Protein AF-G7IA72-F1 (afdb_monomer_lite)

Secondary structure (DSSP, 8-state):
-------------PPPPPPEEE---SSSBTTTS--STTS-HHHHTHHHHHHBS-SS-BHHHHHHH--STT-SS--BSSPPPHHHHHHHHHHHHHHHTEEE-TTS---------S-----THHHHHHH--

Foldseek 3Di:
DDDDDDDPDDDCDDPDPQQQEDEQQQVPFQAQDLRFPRDGVCVVLVVQCVQFPCNGGTPNRLVVQPLDPPGPNRDGPDDDDPVSVVVSVVVNVSVVSHDYNNVGDPDPPPVPDPDDDDDPVVVVVVVPD

Structure (mmCIF, N/CA/C/O backbone):
data_AF-G7IA72-F1
#
_entry.id   AF-G7IA72-F1
#
loop_
_atom_site.group_PDB
_atom_site.id
_atom_site.type_symbol
_atom_site.label_atom_id
_atom_site.label_alt_id
_atom_site.label_comp_id
_atom_site.label_asym_id
_atom_site.label_entity_id
_atom_site.label_seq_id
_atom_site.pdbx_PDB_ins_code
_atom_site.Cartn_x
_atom_site.Cartn_y
_atom_site.Cartn_z
_atom_site.occupancy
_atom_site.B_iso_or_equiv
_atom_site.auth_seq_id
_atom_site.auth_comp_id
_atom_site.auth_asym_id
_atom_site.auth_atom_id
_atom_site.pdbx_PDB_model_num
ATOM 1 N N . MET A 1 1 ? 38.332 -36.085 31.943 1.00 37.88 1 MET A N 1
ATOM 2 C CA . MET A 1 1 ? 38.637 -35.131 30.856 1.00 37.88 1 MET A CA 1
ATOM 3 C C . MET A 1 1 ? 38.051 -35.725 29.579 1.00 37.88 1 MET A C 1
ATOM 5 O O . MET A 1 1 ? 38.578 -36.709 29.092 1.00 37.88 1 MET A O 1
ATOM 9 N N . THR A 1 2 ? 36.757 -35.509 29.332 1.00 42.84 2 THR A N 1
ATOM 10 C CA . THR A 1 2 ? 36.171 -34.421 28.513 1.00 42.84 2 THR A CA 1
ATOM 11 C C . THR A 1 2 ? 36.510 -34.541 27.034 1.00 42.84 2 THR A C 1
ATOM 13 O O . THR A 1 2 ? 37.626 -34.255 26.622 1.00 42.84 2 THR A O 1
ATOM 16 N N . GLY A 1 3 ? 35.495 -34.907 26.254 1.00 39.06 3 GLY A N 1
ATOM 17 C CA . GLY A 1 3 ? 35.533 -34.881 24.798 1.00 39.06 3 GLY A CA 1
ATOM 18 C C . GLY A 1 3 ? 34.176 -35.188 24.167 1.00 39.06 3 GLY A C 1
ATOM 19 O O . GLY A 1 3 ? 34.122 -35.909 23.183 1.00 39.06 3 GLY A O 1
ATOM 20 N N . GLY A 1 4 ? 33.074 -34.700 24.748 1.00 41.69 4 GLY A N 1
ATOM 21 C CA . GLY A 1 4 ? 31.790 -34.660 24.047 1.00 41.69 4 GLY A CA 1
ATOM 22 C C . GLY A 1 4 ? 31.784 -33.435 23.141 1.00 41.69 4 GLY A C 1
ATOM 23 O O . GLY A 1 4 ? 31.803 -32.320 23.658 1.00 41.69 4 GLY A O 1
ATOM 24 N N . SER A 1 5 ? 31.800 -33.622 21.820 1.00 44.66 5 SER A N 1
ATOM 25 C CA . SER A 1 5 ? 31.636 -32.511 20.880 1.00 44.66 5 SER A CA 1
ATOM 26 C C . SER A 1 5 ? 30.311 -32.641 20.147 1.00 44.66 5 SER A C 1
ATOM 28 O O . SER A 1 5 ? 30.012 -33.644 19.501 1.00 44.66 5 SER A O 1
ATOM 30 N N . ALA A 1 6 ? 29.503 -31.613 20.370 1.00 45.75 6 ALA A N 1
ATOM 31 C CA . ALA A 1 6 ? 28.105 -31.491 20.034 1.00 45.75 6 ALA A CA 1
ATOM 32 C C . ALA A 1 6 ? 27.882 -31.342 18.526 1.00 45.75 6 ALA A C 1
ATOM 34 O O . ALA A 1 6 ? 28.526 -30.540 17.848 1.00 45.75 6 ALA A O 1
ATOM 35 N N . THR A 1 7 ? 26.893 -32.067 18.018 1.00 44.53 7 THR A N 1
ATOM 36 C CA . THR A 1 7 ? 26.326 -31.867 16.688 1.00 44.53 7 THR A CA 1
ATOM 37 C C . THR A 1 7 ? 25.575 -30.532 16.687 1.00 44.53 7 THR A C 1
ATOM 39 O O . THR A 1 7 ? 24.508 -30.410 17.287 1.00 44.53 7 THR A O 1
ATOM 42 N N . LYS A 1 8 ? 26.134 -29.496 16.048 1.00 49.03 8 LYS A N 1
ATOM 43 C CA . LYS A 1 8 ? 25.400 -28.252 15.777 1.00 49.03 8 LYS A CA 1
ATOM 44 C C . LYS A 1 8 ? 24.276 -28.562 14.794 1.00 49.03 8 LYS A C 1
ATOM 46 O O . LYS A 1 8 ? 24.524 -28.833 13.622 1.00 49.03 8 LYS A O 1
ATOM 51 N N . GLN A 1 9 ? 23.044 -28.505 15.276 1.00 38.62 9 GLN A N 1
ATOM 52 C CA . GLN A 1 9 ? 21.860 -28.569 14.437 1.00 38.62 9 GLN A CA 1
ATOM 53 C C . GLN A 1 9 ? 21.761 -27.251 13.659 1.00 38.62 9 GLN A C 1
ATOM 55 O O . GLN A 1 9 ? 21.515 -26.191 14.235 1.00 38.62 9 GLN A O 1
ATOM 60 N N . ALA A 1 10 ? 22.032 -27.301 12.355 1.00 45.78 10 ALA A N 1
ATOM 61 C CA . ALA A 1 10 ? 21.772 -26.187 11.458 1.00 45.78 10 ALA A CA 1
ATOM 62 C C . ALA A 1 10 ? 20.257 -25.955 11.420 1.00 45.78 10 ALA A C 1
ATOM 64 O O . ALA A 1 10 ? 19.488 -26.828 11.018 1.00 45.78 10 ALA A O 1
ATOM 65 N N . LYS A 1 11 ? 19.828 -24.788 11.899 1.00 45.72 11 LYS A N 1
ATOM 66 C CA . LYS A 1 11 ? 18.446 -24.329 11.805 1.00 45.72 11 LYS A CA 1
ATOM 67 C C . LYS A 1 11 ? 18.119 -24.196 10.316 1.00 45.72 11 LYS A C 1
ATOM 69 O O . LYS A 1 11 ? 18.721 -23.374 9.634 1.00 45.72 11 LYS A O 1
ATOM 74 N N . PHE A 1 12 ? 17.226 -25.046 9.812 1.00 43.81 12 PHE A N 1
ATOM 75 C CA . PHE A 1 12 ? 16.714 -24.965 8.447 1.00 43.81 12 PHE A CA 1
ATOM 76 C C . PHE A 1 12 ? 15.840 -23.710 8.370 1.00 43.81 12 PHE A C 1
ATOM 78 O O . PHE A 1 12 ? 14.663 -23.721 8.727 1.00 43.81 12 PHE A O 1
ATOM 85 N N . GLU A 1 13 ? 16.459 -22.584 8.039 1.00 39.03 13 GLU A N 1
ATOM 86 C CA . GLU A 1 13 ? 15.753 -21.341 7.778 1.00 39.03 13 GLU A CA 1
ATOM 87 C C . GLU A 1 13 ? 15.012 -21.537 6.455 1.00 39.03 13 GLU A C 1
ATOM 89 O O . GLU A 1 13 ? 15.629 -21.782 5.417 1.00 39.03 13 GLU A O 1
ATOM 94 N N . ALA A 1 14 ? 13.677 -21.556 6.512 1.00 43.72 14 ALA A N 1
ATOM 95 C CA . ALA A 1 14 ? 12.855 -21.697 5.319 1.00 43.72 14 ALA A CA 1
ATOM 96 C C . ALA A 1 14 ? 13.267 -20.619 4.299 1.00 43.72 14 ALA A C 1
ATOM 98 O O . ALA A 1 14 ? 13.526 -19.480 4.708 1.00 43.72 14 ALA A O 1
ATOM 99 N N . PRO A 1 15 ? 13.346 -20.943 2.994 1.00 47.41 15 PRO A N 1
ATOM 100 C CA . PRO A 1 15 ? 13.650 -19.941 1.986 1.00 47.41 15 PRO A CA 1
ATOM 101 C C . PRO A 1 15 ? 12.649 -18.800 2.140 1.00 47.41 15 PRO A C 1
ATOM 103 O O . PRO A 1 15 ? 11.438 -19.034 2.188 1.00 47.41 15 PRO A O 1
ATOM 106 N N . ARG A 1 16 ? 13.165 -17.571 2.274 1.00 45.59 16 ARG A N 1
ATOM 107 C CA . ARG A 1 16 ? 12.324 -16.371 2.299 1.00 45.59 16 ARG A CA 1
ATOM 108 C C . ARG A 1 16 ? 11.379 -16.455 1.095 1.00 45.59 16 ARG A C 1
ATOM 110 O O . ARG A 1 16 ? 11.857 -16.798 0.008 1.00 45.59 16 ARG A O 1
ATOM 117 N N . PRO A 1 17 ? 10.067 -16.219 1.268 1.00 45.12 17 PRO A N 1
ATOM 118 C CA . PRO A 1 17 ? 9.146 -16.255 0.141 1.00 45.12 17 PRO A CA 1
ATOM 119 C C . PRO A 1 17 ? 9.679 -15.322 -0.957 1.00 45.12 17 PRO A C 1
ATOM 121 O O . PRO A 1 17 ? 10.227 -14.268 -0.625 1.00 45.12 17 PRO A O 1
ATOM 124 N N . PRO A 1 18 ? 9.584 -15.705 -2.243 1.00 51.03 18 PRO A N 1
ATOM 125 C CA . PRO A 1 18 ? 10.088 -14.869 -3.322 1.00 51.03 18 PRO A CA 1
ATOM 126 C C . PRO A 1 18 ? 9.411 -13.500 -3.232 1.00 51.03 18 PRO A C 1
ATOM 128 O O . PRO A 1 18 ? 8.181 -13.424 -3.160 1.00 51.03 18 PRO A O 1
ATOM 131 N N . ASN A 1 19 ? 10.218 -12.435 -3.198 1.00 51.41 19 ASN A N 1
ATOM 132 C CA . ASN A 1 19 ? 9.719 -11.065 -3.252 1.00 51.41 19 ASN A CA 1
ATOM 133 C C . ASN A 1 19 ? 8.752 -10.953 -4.433 1.00 51.41 19 ASN A C 1
ATOM 135 O O . ASN A 1 19 ? 9.052 -11.420 -5.537 1.00 51.41 19 ASN A O 1
ATOM 139 N N . LYS A 1 20 ? 7.576 -10.367 -4.200 1.00 63.56 20 LYS A N 1
ATOM 140 C CA . LYS A 1 20 ? 6.618 -10.140 -5.281 1.00 63.56 20 LYS A CA 1
ATOM 141 C C . LYS A 1 20 ? 7.175 -9.028 -6.155 1.00 63.56 20 LYS A C 1
ATOM 143 O O . LYS A 1 20 ? 7.338 -7.899 -5.692 1.00 63.56 20 LYS A O 1
ATOM 148 N N . LEU A 1 21 ? 7.497 -9.387 -7.392 1.00 59.97 21 LEU A N 1
ATOM 149 C CA . LEU A 1 21 ? 8.015 -8.462 -8.380 1.00 59.97 21 LEU A CA 1
ATOM 150 C C . LEU A 1 21 ? 6.849 -7.697 -8.999 1.00 59.97 21 LEU A C 1
ATOM 152 O O . LEU A 1 21 ? 5.957 -8.295 -9.598 1.00 59.97 21 LEU A O 1
ATOM 156 N N . VAL A 1 22 ? 6.869 -6.386 -8.837 1.00 68.50 22 VAL A N 1
ATOM 157 C CA . VAL A 1 22 ? 6.099 -5.458 -9.665 1.00 68.50 22 VAL A CA 1
ATOM 158 C C . VAL A 1 22 ? 7.132 -4.781 -10.561 1.00 68.50 22 VAL A C 1
ATOM 160 O O . VAL A 1 22 ? 8.257 -4.576 -10.104 1.00 68.50 22 VAL A O 1
ATOM 163 N N . GLU A 1 23 ? 6.803 -4.499 -11.821 1.00 75.75 23 GLU A N 1
ATOM 164 C CA . GLU A 1 23 ? 7.720 -3.824 -12.754 1.00 75.75 23 GLU A CA 1
ATOM 165 C C . GLU A 1 23 ? 7.978 -2.370 -12.305 1.00 75.75 23 GLU A C 1
ATOM 167 O O . GLU A 1 23 ? 8.549 -2.166 -11.232 1.00 75.75 23 GLU A O 1
ATOM 172 N N . ASN A 1 24 ? 7.551 -1.338 -13.035 1.00 76.12 24 ASN A N 1
ATOM 173 C 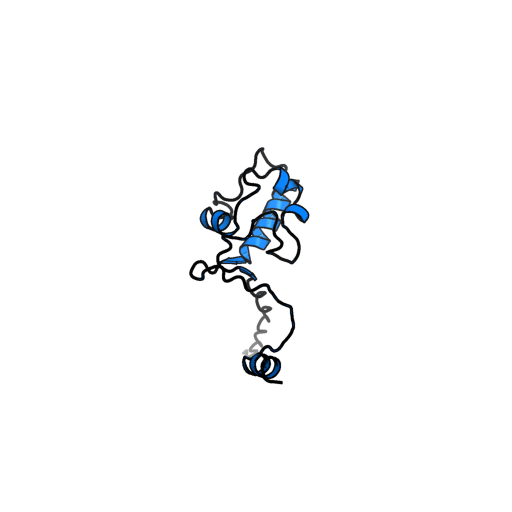CA . ASN A 1 24 ? 7.629 0.029 -12.509 1.00 76.12 24 ASN A CA 1
ATOM 174 C C . ASN A 1 24 ? 6.336 0.484 -11.831 1.00 76.12 24 ASN A C 1
ATOM 176 O O . ASN A 1 24 ? 6.397 1.329 -10.943 1.00 76.12 24 ASN A O 1
ATOM 180 N N . GLY A 1 25 ? 5.185 -0.096 -12.169 1.00 83.44 25 GLY A N 1
ATOM 181 C CA . GLY A 1 25 ? 3.912 0.169 -11.506 1.00 83.44 25 GLY A CA 1
ATOM 182 C C . GLY A 1 25 ? 3.333 1.562 -11.771 1.00 83.44 25 GLY A C 1
ATOM 183 O O . GLY A 1 25 ? 2.507 2.026 -10.980 1.00 83.44 25 GLY A O 1
ATOM 184 N N . LYS A 1 26 ? 3.739 2.246 -12.847 1.00 86.12 26 LYS A N 1
ATOM 185 C CA . LYS A 1 26 ? 3.198 3.560 -13.246 1.00 86.12 26 LYS A CA 1
ATOM 186 C C . LYS A 1 26 ? 1.772 3.447 -13.772 1.00 86.12 26 LYS A C 1
ATOM 188 O O . LYS A 1 26 ? 0.981 4.373 -13.598 1.00 86.12 26 LYS A O 1
ATOM 193 N N . HIS A 1 27 ? 1.434 2.316 -14.390 1.00 84.56 27 HIS A N 1
ATOM 194 C CA . HIS A 1 27 ? 0.101 2.072 -14.951 1.00 84.56 27 HIS A CA 1
ATOM 195 C C . HIS A 1 27 ? -0.802 1.210 -14.064 1.00 84.56 27 HIS A C 1
ATOM 197 O O . HIS A 1 27 ? -1.917 0.885 -14.462 1.00 84.56 27 HIS A O 1
ATOM 203 N N . ILE A 1 28 ? -0.342 0.877 -12.857 1.00 88.50 28 ILE A N 1
ATOM 204 C CA . ILE A 1 28 ? -1.079 0.078 -11.879 1.00 88.50 28 ILE A CA 1
ATOM 205 C C . ILE A 1 28 ? -1.539 0.997 -10.750 1.00 88.50 28 ILE A C 1
ATOM 207 O O . ILE A 1 28 ? -0.723 1.637 -10.088 1.00 88.50 28 ILE A O 1
ATOM 211 N N . TYR A 1 29 ? -2.840 1.051 -10.489 1.00 92.75 29 TYR A N 1
ATOM 212 C CA . TYR A 1 29 ? -3.411 1.786 -9.370 1.00 92.75 29 TYR A CA 1
ATOM 213 C C . TYR A 1 29 ? -3.244 1.023 -8.060 1.00 92.75 29 TYR A C 1
ATOM 215 O O . TYR A 1 29 ? -3.790 -0.065 -7.877 1.00 92.75 29 TYR A O 1
ATOM 223 N N . PHE A 1 30 ? -2.600 1.674 -7.090 1.00 93.12 30 PHE A N 1
ATOM 224 C CA . PHE A 1 30 ? -2.276 1.113 -5.779 1.00 93.12 30 PHE A CA 1
ATOM 225 C C . PHE A 1 30 ? -3.479 0.469 -5.079 1.00 93.12 30 PHE A C 1
ATOM 227 O O . PHE A 1 30 ? -3.375 -0.629 -4.539 1.00 93.12 30 PHE A O 1
ATOM 234 N N . TRP A 1 31 ? -4.631 1.141 -5.090 1.00 95.00 31 TRP A N 1
ATOM 235 C CA . TRP A 1 31 ? -5.816 0.652 -4.391 1.00 95.00 31 TRP A CA 1
ATOM 236 C C . TRP A 1 31 ? -6.697 -0.264 -5.231 1.00 95.00 31 TRP A C 1
ATOM 238 O O . TRP A 1 31 ? -7.278 -1.197 -4.688 1.00 95.00 31 TRP A O 1
ATOM 248 N N . SER A 1 32 ? -6.873 0.044 -6.516 1.00 92.00 32 SER A N 1
ATOM 249 C CA . SER A 1 32 ? -7.961 -0.547 -7.309 1.00 92.00 32 SER A CA 1
ATOM 250 C C . SER A 1 32 ? -7.531 -1.787 -8.083 1.00 92.00 32 SER A C 1
ATOM 252 O O . SER A 1 32 ? -8.365 -2.659 -8.298 1.00 92.00 32 SER A O 1
ATOM 254 N N . ASP A 1 33 ? -6.252 -1.895 -8.443 1.00 89.94 33 ASP A N 1
ATOM 255 C CA . ASP A 1 33 ? -5.767 -3.031 -9.219 1.00 89.94 33 ASP A CA 1
ATOM 256 C C . ASP A 1 33 ? -5.298 -4.170 -8.308 1.00 89.94 33 ASP A C 1
ATOM 258 O O . ASP A 1 33 ? -4.836 -3.969 -7.181 1.00 89.94 33 ASP A O 1
ATOM 262 N N . ALA A 1 34 ? -5.424 -5.402 -8.796 1.00 89.12 34 ALA A N 1
ATOM 263 C CA . ALA A 1 34 ? -5.008 -6.605 -8.084 1.00 89.12 34 ALA A CA 1
ATOM 264 C C . ALA A 1 34 ? -3.534 -6.923 -8.374 1.00 89.12 34 ALA A C 1
ATOM 266 O O . ALA A 1 34 ? -3.214 -7.853 -9.110 1.00 89.12 34 ALA A O 1
ATOM 267 N N . TRP A 1 35 ? -2.623 -6.147 -7.787 1.00 86.38 35 TRP A N 1
ATOM 268 C CA . TRP A 1 35 ? -1.180 -6.277 -8.031 1.00 86.38 35 TRP A CA 1
ATOM 269 C C . TRP A 1 35 ? -0.421 -6.982 -6.892 1.00 86.38 35 TRP A C 1
ATOM 271 O O . TRP A 1 35 ? 0.698 -7.455 -7.086 1.00 86.38 35 TRP A O 1
ATOM 281 N N . VAL A 1 36 ? -1.050 -7.161 -5.719 1.00 85.06 36 VAL A N 1
ATOM 282 C CA . VAL A 1 36 ? -0.518 -7.981 -4.616 1.00 85.06 36 VAL A CA 1
ATOM 283 C C . VAL A 1 36 ? -1.529 -9.035 -4.180 1.00 85.06 36 VAL A C 1
ATOM 285 O O . VAL A 1 36 ? -2.519 -8.744 -3.524 1.00 85.06 36 VAL A O 1
ATOM 288 N N . GLY A 1 37 ? -1.220 -10.312 -4.428 1.00 78.25 37 GLY A N 1
ATOM 289 C CA . GLY A 1 37 ? -1.982 -11.419 -3.829 1.00 78.25 37 GLY A CA 1
ATOM 290 C C . GLY A 1 37 ? -3.362 -11.678 -4.443 1.00 78.25 37 GLY A C 1
ATOM 291 O O . GLY A 1 37 ? -4.186 -12.301 -3.785 1.00 78.25 37 GLY A O 1
ATOM 292 N N . GLY A 1 38 ? -3.593 -11.240 -5.684 1.00 82.38 38 GLY A N 1
ATOM 293 C CA . GLY A 1 38 ? -4.761 -11.620 -6.490 1.00 82.38 38 GLY A CA 1
ATOM 294 C C . GLY A 1 38 ? -6.073 -10.909 -6.149 1.00 82.38 38 GLY A C 1
ATOM 295 O O . GLY A 1 38 ? -7.061 -11.140 -6.833 1.00 82.38 38 GLY A O 1
ATOM 296 N N . VAL A 1 39 ? -6.085 -10.043 -5.134 1.00 88.56 39 VAL A N 1
ATOM 297 C CA . VAL A 1 39 ? -7.231 -9.207 -4.743 1.00 88.56 39 VAL A CA 1
ATOM 298 C C . VAL A 1 39 ? -6.738 -7.770 -4.601 1.00 88.56 39 VAL A C 1
ATOM 300 O O . VAL A 1 39 ? -5.601 -7.550 -4.174 1.00 88.56 39 VAL A O 1
ATOM 303 N N . SER A 1 40 ? -7.565 -6.790 -4.963 1.00 93.00 40 SER A N 1
ATOM 304 C CA . SER A 1 40 ? -7.191 -5.378 -4.833 1.00 93.00 40 SER A CA 1
ATOM 305 C C . SER A 1 40 ? -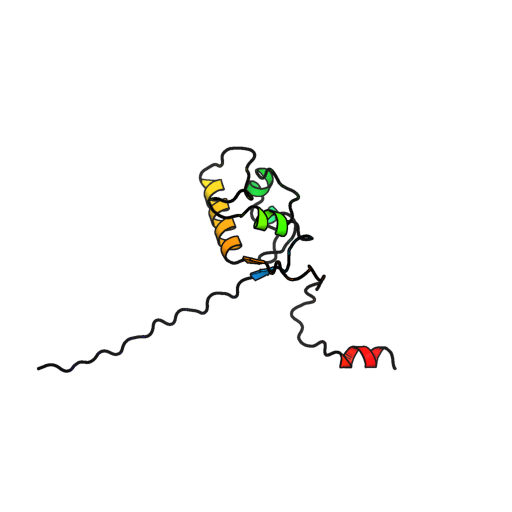7.093 -4.953 -3.362 1.00 93.00 40 SER A C 1
ATOM 307 O O . SER A 1 40 ? -7.795 -5.471 -2.484 1.00 93.00 40 SER A O 1
ATOM 309 N N . PHE A 1 41 ? -6.258 -3.956 -3.057 1.00 94.06 41 PHE A N 1
ATOM 310 C CA . PHE A 1 41 ? -6.215 -3.403 -1.699 1.00 94.06 41 PHE A CA 1
ATOM 311 C C . PHE A 1 41 ? -7.503 -2.678 -1.316 1.00 94.06 41 PHE A C 1
ATOM 313 O O . PHE A 1 41 ? -7.847 -2.642 -0.140 1.00 94.06 41 PHE A O 1
ATOM 320 N N . ARG A 1 42 ? -8.259 -2.158 -2.283 1.00 94.31 42 ARG A N 1
ATOM 321 C CA . ARG A 1 42 ? -9.600 -1.614 -2.064 1.00 94.31 42 ARG A CA 1
ATOM 322 C C . ARG A 1 42 ? -10.558 -2.677 -1.535 1.00 94.31 42 ARG A C 1
ATOM 324 O O . ARG A 1 42 ? -11.365 -2.364 -0.668 1.00 94.31 42 ARG A O 1
ATOM 331 N N . GLU A 1 43 ? -10.509 -3.900 -2.052 1.00 93.38 43 GLU A N 1
ATOM 332 C CA . GLU A 1 43 ? -11.388 -4.979 -1.586 1.00 93.38 43 GLU A CA 1
ATOM 333 C C . GLU A 1 43 ? -10.932 -5.512 -0.228 1.00 93.38 43 GLU A C 1
ATOM 335 O O . GLU A 1 43 ? -11.746 -5.648 0.684 1.00 93.38 43 GLU A O 1
ATOM 340 N N . ARG A 1 44 ? -9.626 -5.752 -0.063 1.00 93.50 44 ARG A N 1
ATOM 341 C CA . ARG A 1 44 ? -9.067 -6.299 1.183 1.00 93.50 44 ARG A CA 1
ATOM 342 C C . ARG A 1 44 ? -9.082 -5.299 2.344 1.00 93.50 44 ARG A C 1
ATOM 344 O O . ARG A 1 44 ? -9.369 -5.675 3.475 1.00 93.50 44 ARG A O 1
ATOM 351 N N . PHE A 1 45 ? -8.794 -4.031 2.064 1.00 93.94 45 PHE A N 1
ATOM 352 C CA . PHE A 1 45 ? -8.671 -2.942 3.034 1.00 93.94 45 PHE A CA 1
ATOM 353 C C . PHE A 1 45 ? -9.638 -1.798 2.703 1.00 93.94 45 PHE A C 1
ATOM 355 O O . PHE A 1 45 ? -9.262 -0.625 2.666 1.00 93.94 45 PHE A O 1
ATOM 362 N N . SER A 1 46 ? -10.909 -2.134 2.472 1.00 94.56 46 SER A N 1
ATOM 363 C CA . SER A 1 46 ? -11.956 -1.179 2.077 1.00 94.56 46 SER A CA 1
ATOM 364 C C . SER A 1 46 ? -12.068 0.025 3.010 1.00 94.56 46 SER A C 1
ATOM 366 O O . SER A 1 46 ? -12.251 1.156 2.556 1.00 94.56 46 SER A O 1
ATOM 368 N N . ARG A 1 47 ? -11.876 -0.188 4.316 1.00 94.56 47 ARG A N 1
ATOM 369 C CA . ARG A 1 47 ? -11.878 0.890 5.303 1.00 94.56 47 ARG A CA 1
ATOM 370 C C . ARG A 1 47 ? -10.712 1.860 5.110 1.00 94.56 47 ARG A C 1
ATOM 372 O O . ARG A 1 47 ? -10.941 3.066 5.076 1.00 94.56 47 ARG A O 1
ATOM 379 N N . LEU A 1 48 ? -9.492 1.351 4.941 1.00 94.50 48 LEU A N 1
ATOM 380 C CA . LEU A 1 48 ? -8.317 2.186 4.675 1.00 94.50 48 LEU A CA 1
ATOM 381 C C . LEU A 1 48 ? -8.448 2.924 3.345 1.00 94.50 48 LEU A C 1
ATOM 383 O O . LEU A 1 48 ? -8.118 4.103 3.263 1.00 94.50 48 LEU A O 1
ATOM 387 N N . PHE A 1 49 ? -8.998 2.265 2.324 1.00 94.50 49 PHE A N 1
ATOM 388 C CA . PHE A 1 49 ? -9.281 2.903 1.046 1.00 94.50 49 PHE A CA 1
ATOM 389 C C . PHE A 1 49 ? -10.201 4.123 1.202 1.00 94.50 49 PHE A C 1
ATOM 391 O O . PHE A 1 49 ? -9.932 5.183 0.633 1.00 94.50 49 PHE A O 1
ATOM 398 N N . GLU A 1 50 ? -11.277 4.006 1.985 1.00 94.38 50 GLU A N 1
ATOM 399 C CA . GLU A 1 50 ? -12.190 5.127 2.221 1.00 94.38 50 GLU A CA 1
ATOM 400 C C . GLU A 1 50 ? -11.530 6.288 2.970 1.00 94.38 50 GLU A C 1
ATOM 402 O O . GLU A 1 50 ? -11.812 7.455 2.681 1.00 94.38 50 GLU A O 1
ATOM 407 N N . LEU A 1 51 ? -10.610 5.967 3.879 1.00 94.69 51 LEU A N 1
ATOM 408 C CA . LEU A 1 51 ? -9.846 6.940 4.653 1.00 94.69 51 LEU A CA 1
ATOM 409 C C . LEU A 1 51 ? -8.671 7.538 3.880 1.00 94.69 51 LEU A C 1
ATOM 411 O O . LEU A 1 51 ? -8.186 8.603 4.259 1.00 94.69 51 LEU A O 1
ATOM 415 N N . SER A 1 52 ? -8.221 6.896 2.804 1.00 93.38 52 SER A N 1
ATOM 416 C CA . SER A 1 52 ? -7.100 7.372 2.003 1.00 93.38 52 SER A CA 1
ATOM 417 C C . SER A 1 52 ? -7.417 8.721 1.354 1.00 93.38 52 SER A C 1
ATOM 419 O O . SER A 1 52 ? -8.501 8.954 0.795 1.00 93.38 52 SER A O 1
ATOM 421 N N . MET A 1 53 ? -6.453 9.640 1.398 1.00 91.81 53 MET A N 1
ATOM 422 C CA . MET A 1 53 ? -6.545 10.873 0.616 1.00 91.81 53 MET A CA 1
ATOM 423 C C . MET A 1 53 ? -6.388 10.594 -0.883 1.00 91.81 53 MET A C 1
ATOM 425 O O . MET A 1 53 ? -7.122 11.154 -1.698 1.00 91.81 53 MET A O 1
ATOM 429 N N . SER A 1 54 ? -5.488 9.676 -1.234 1.00 87.81 54 SER A N 1
ATOM 430 C CA . SER A 1 54 ? -5.072 9.396 -2.608 1.00 87.81 54 SER A CA 1
ATOM 431 C C . SER A 1 54 ? -5.671 8.080 -3.097 1.00 87.81 54 SER A C 1
ATOM 433 O O . SER A 1 54 ? -5.040 7.029 -3.065 1.00 87.81 54 SER A O 1
ATOM 435 N N . LYS A 1 55 ? -6.923 8.136 -3.567 1.00 91.12 55 LYS A N 1
ATOM 436 C CA . LYS A 1 55 ? -7.669 6.953 -4.040 1.00 91.12 55 LYS A CA 1
ATOM 437 C C . LYS A 1 55 ? -7.243 6.461 -5.434 1.00 91.12 55 LYS A C 1
ATOM 439 O O . LYS A 1 55 ? -7.445 5.294 -5.754 1.00 91.12 55 LYS A O 1
ATOM 444 N N . ARG A 1 56 ? -6.690 7.349 -6.267 1.00 91.62 56 ARG A N 1
ATOM 445 C CA . ARG A 1 56 ? -6.259 7.085 -7.654 1.00 91.62 56 ARG A CA 1
ATOM 446 C C . ARG A 1 56 ? -4.783 7.433 -7.824 1.00 91.62 56 ARG A C 1
ATOM 448 O O . ARG A 1 56 ? -4.443 8.376 -8.526 1.00 91.62 56 ARG A O 1
ATOM 455 N N . VAL A 1 57 ? -3.932 6.712 -7.110 1.00 92.62 57 VAL A N 1
ATOM 456 C CA . VAL A 1 57 ? -2.475 6.878 -7.140 1.00 92.62 57 VAL A CA 1
ATOM 457 C C . VAL A 1 57 ? -1.844 5.608 -7.693 1.00 92.62 57 VAL A C 1
ATOM 459 O O . VAL A 1 57 ? -2.364 4.515 -7.443 1.00 92.62 57 VAL A O 1
ATOM 462 N N . SER A 1 58 ? -0.782 5.754 -8.484 1.00 92.06 58 SER A N 1
ATOM 463 C CA . SER A 1 58 ? -0.066 4.606 -9.033 1.00 92.06 58 SER A CA 1
ATOM 464 C C . SER A 1 58 ? 0.778 3.917 -7.955 1.00 92.06 58 SER A C 1
ATOM 466 O O . SER A 1 58 ? 1.097 4.502 -6.915 1.00 92.06 58 SER A O 1
ATOM 468 N N . VAL A 1 59 ? 1.135 2.656 -8.187 1.00 90.38 59 VAL A N 1
ATOM 469 C CA . VAL A 1 59 ? 2.066 1.918 -7.324 1.00 90.38 59 VAL A CA 1
ATOM 470 C C . VAL A 1 59 ? 3.442 2.583 -7.340 1.00 90.38 59 VAL A C 1
ATOM 472 O O . VAL A 1 59 ? 4.058 2.717 -6.282 1.00 90.38 59 VAL A O 1
ATOM 475 N N . PHE A 1 60 ? 3.878 3.070 -8.505 1.00 89.56 60 PHE A N 1
ATOM 476 C CA . PHE A 1 60 ? 5.119 3.825 -8.657 1.00 89.56 60 PHE A CA 1
ATOM 477 C C . PHE A 1 60 ? 5.151 5.064 -7.759 1.00 89.56 60 PHE A C 1
ATOM 479 O O . PHE A 1 60 ? 6.082 5.238 -6.976 1.00 89.56 60 PHE A O 1
ATOM 486 N N . ASP A 1 61 ? 4.118 5.907 -7.831 1.00 89.94 61 ASP A N 1
ATOM 487 C CA . ASP A 1 61 ? 4.068 7.154 -7.063 1.00 89.94 61 ASP A CA 1
ATOM 488 C C . ASP A 1 61 ? 4.029 6.875 -5.556 1.00 89.94 61 ASP A C 1
ATOM 490 O O . ASP A 1 61 ? 4.718 7.538 -4.783 1.00 89.94 61 ASP A O 1
ATOM 494 N N . MET A 1 62 ? 3.276 5.855 -5.123 1.00 90.69 62 MET A N 1
ATOM 495 C CA . MET A 1 62 ? 3.261 5.433 -3.716 1.00 90.69 62 MET A CA 1
ATOM 496 C C . MET A 1 62 ? 4.630 4.934 -3.251 1.00 90.69 62 MET A C 1
ATOM 498 O O . MET A 1 62 ? 5.030 5.200 -2.120 1.00 90.69 62 MET A O 1
ATOM 502 N N . PHE A 1 63 ? 5.366 4.232 -4.108 1.00 86.75 63 PHE A N 1
ATOM 503 C CA . PHE A 1 63 ? 6.712 3.783 -3.778 1.00 86.75 63 PHE A CA 1
ATOM 504 C C . PHE A 1 63 ? 7.703 4.941 -3.673 1.00 86.75 63 PHE A C 1
ATOM 506 O O . PHE A 1 63 ? 8.460 4.998 -2.708 1.00 86.75 63 PHE A O 1
ATOM 513 N N . GLN A 1 64 ? 7.658 5.891 -4.612 1.00 86.06 64 GLN A N 1
ATOM 514 C CA . GLN A 1 64 ? 8.507 7.089 -4.596 1.00 86.06 64 GLN A CA 1
ATOM 515 C C . GLN A 1 64 ? 8.263 7.957 -3.357 1.00 86.06 64 GLN A C 1
ATOM 517 O O . GLN A 1 64 ? 9.204 8.496 -2.781 1.00 86.06 64 GLN A O 1
ATOM 522 N N . LEU A 1 65 ? 7.007 8.063 -2.914 1.00 86.31 65 LEU A N 1
ATOM 523 C CA . LEU A 1 65 ? 6.654 8.762 -1.676 1.00 86.31 65 LEU A CA 1
ATOM 524 C C . LEU A 1 65 ? 7.100 8.006 -0.414 1.00 86.31 65 LEU A C 1
ATOM 526 O O . LEU A 1 65 ? 7.152 8.597 0.664 1.00 86.31 65 LEU A O 1
ATOM 530 N N . GLY A 1 66 ? 7.420 6.717 -0.537 1.00 84.31 66 GLY A N 1
ATOM 531 C CA . GLY A 1 66 ? 7.717 5.821 0.569 1.00 84.31 66 GLY A CA 1
ATOM 532 C C . GLY A 1 66 ? 6.446 5.402 1.307 1.00 84.31 66 GLY A C 1
ATOM 533 O O . GLY A 1 66 ? 5.722 6.225 1.856 1.00 84.31 66 GLY A O 1
ATOM 534 N N . TRP A 1 67 ? 6.181 4.099 1.368 1.00 83.19 67 TRP A N 1
ATOM 535 C CA . TRP A 1 67 ? 5.052 3.517 2.112 1.00 83.19 67 TRP A CA 1
ATOM 536 C C . TRP A 1 67 ? 5.452 2.886 3.455 1.00 83.19 67 TRP A C 1
ATOM 538 O O . TRP A 1 67 ? 4.706 2.089 4.016 1.00 83.19 67 TRP A O 1
ATOM 548 N N . GLY A 1 68 ? 6.660 3.188 3.943 1.00 73.56 68 GLY A N 1
ATOM 549 C CA . GLY A 1 68 ? 7.133 2.785 5.270 1.00 73.56 68 GLY A CA 1
ATOM 550 C C . GLY A 1 68 ? 6.661 3.728 6.381 1.00 73.56 68 GLY A C 1
ATOM 551 O O . GLY A 1 68 ? 5.975 4.711 6.124 1.00 73.56 68 GLY A O 1
ATOM 552 N N . GLU A 1 69 ? 7.087 3.453 7.615 1.00 64.50 69 GLU A N 1
ATOM 553 C CA . GLU A 1 69 ? 6.684 4.180 8.835 1.00 64.50 69 GLU A CA 1
ATOM 554 C C . GLU A 1 69 ? 6.964 5.697 8.786 1.00 64.50 69 GLU A C 1
ATOM 556 O O . GLU A 1 69 ? 6.216 6.482 9.355 1.00 64.50 69 GLU A O 1
ATOM 561 N N . ASN A 1 70 ? 7.986 6.113 8.030 1.00 72.31 70 ASN A N 1
ATOM 562 C CA . ASN A 1 70 ? 8.364 7.520 7.827 1.00 72.31 70 ASN A CA 1
ATOM 563 C C . ASN A 1 70 ? 8.061 8.029 6.407 1.00 72.31 70 ASN A C 1
ATOM 565 O O . ASN A 1 70 ? 8.661 8.996 5.946 1.00 72.31 70 ASN A O 1
ATOM 569 N N . GLY A 1 71 ? 7.220 7.309 5.672 1.00 78.62 71 GLY A N 1
ATOM 570 C CA . GLY A 1 71 ? 6.920 7.586 4.280 1.00 78.62 71 GLY A CA 1
ATOM 571 C C . GLY A 1 71 ? 5.694 8.480 4.092 1.00 78.62 71 GLY A C 1
ATOM 572 O O . GLY A 1 71 ? 4.769 8.485 4.901 1.00 78.62 71 GLY A O 1
ATOM 573 N N . GLU A 1 72 ? 5.656 9.220 2.988 1.00 85.06 72 GLU A N 1
ATOM 574 C CA . GLU A 1 72 ? 4.582 10.165 2.662 1.00 85.06 72 GLU A CA 1
ATOM 575 C C . GLU A 1 72 ? 3.440 9.522 1.854 1.00 85.06 72 GLU A C 1
ATOM 577 O O . GLU A 1 72 ? 2.481 10.201 1.481 1.00 85.06 72 GLU A O 1
ATOM 582 N N . ALA A 1 73 ? 3.513 8.223 1.551 1.00 87.44 73 ALA A N 1
ATOM 583 C CA . ALA A 1 73 ? 2.543 7.558 0.681 1.00 87.44 73 ALA A CA 1
ATOM 584 C C . ALA A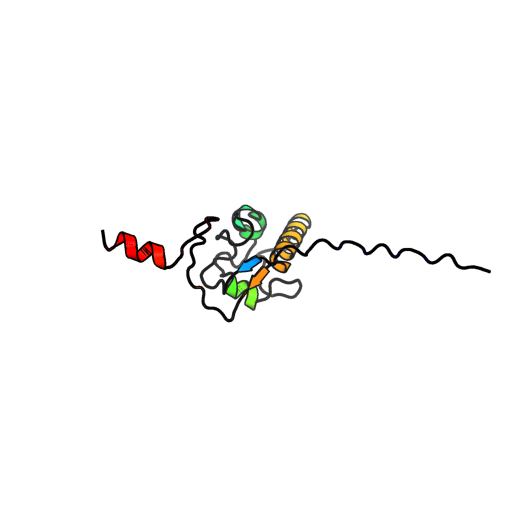 1 73 ? 1.166 7.365 1.344 1.00 87.44 73 ALA A C 1
ATOM 586 O O . ALA A 1 73 ? 0.121 7.591 0.728 1.00 87.44 73 ALA A O 1
ATOM 587 N N . LEU A 1 74 ? 1.139 6.952 2.614 1.00 89.75 74 LEU A N 1
ATOM 588 C CA . LEU A 1 74 ? -0.091 6.588 3.320 1.00 89.75 74 LEU A CA 1
ATOM 589 C C . LEU A 1 74 ? -0.654 7.772 4.115 1.00 89.75 74 LEU A C 1
ATOM 591 O O . LEU A 1 74 ? -0.463 7.890 5.323 1.00 89.75 74 LEU A O 1
ATOM 595 N N . LYS A 1 75 ? -1.384 8.652 3.418 1.00 91.19 75 LYS A N 1
ATOM 596 C CA . LYS A 1 75 ? -2.077 9.801 4.025 1.00 91.19 75 LYS A CA 1
ATOM 597 C C . LYS A 1 75 ? -3.562 9.535 4.241 1.00 91.19 75 LYS A C 1
ATOM 599 O O . LYS A 1 75 ? -4.275 9.114 3.322 1.00 91.19 75 LYS A O 1
ATOM 604 N N . TRP A 1 76 ? -4.036 9.880 5.434 1.00 93.50 76 TRP A N 1
ATOM 605 C CA . TRP A 1 76 ? -5.406 9.642 5.886 1.00 93.50 76 TRP A CA 1
ATOM 606 C C . TRP A 1 76 ? -6.180 10.952 6.037 1.00 93.50 76 TRP A C 1
ATOM 608 O O . TRP A 1 76 ? -5.640 11.961 6.483 1.00 93.50 76 TRP A O 1
ATOM 618 N N . ARG A 1 77 ? -7.471 10.935 5.693 1.00 92.94 77 ARG A N 1
ATOM 619 C CA . ARG A 1 77 ? -8.384 12.088 5.823 1.00 92.94 77 ARG A CA 1
ATOM 620 C C . ARG A 1 77 ? -8.708 12.444 7.275 1.00 92.94 77 ARG A C 1
ATOM 622 O O . ARG A 1 77 ? -9.172 13.544 7.548 1.00 92.94 77 ARG A O 1
ATOM 629 N N . GLN A 1 78 ? -8.517 11.496 8.185 1.00 92.06 78 GLN A N 1
ATOM 630 C CA . GLN A 1 78 ? -8.765 11.640 9.613 1.00 92.06 78 GLN A CA 1
ATOM 631 C C . GLN A 1 78 ? -7.797 10.755 10.396 1.00 92.06 78 GLN A C 1
ATOM 633 O O . GLN A 1 78 ? -7.149 9.873 9.829 1.00 92.06 78 GLN A O 1
ATOM 638 N N . ARG A 1 79 ? -7.738 10.970 11.712 1.00 92.31 79 ARG A N 1
ATOM 639 C CA . ARG A 1 79 ? -6.995 10.098 12.618 1.00 92.31 79 ARG A CA 1
ATOM 640 C C . ARG A 1 79 ? -7.581 8.685 12.586 1.00 92.31 79 ARG A C 1
ATOM 642 O O . ARG A 1 79 ? -8.802 8.528 12.610 1.00 92.31 79 ARG A O 1
ATOM 649 N N . LEU A 1 80 ? -6.700 7.693 12.542 1.00 92.69 80 LEU A N 1
ATOM 650 C CA . LEU A 1 80 ? -7.082 6.289 1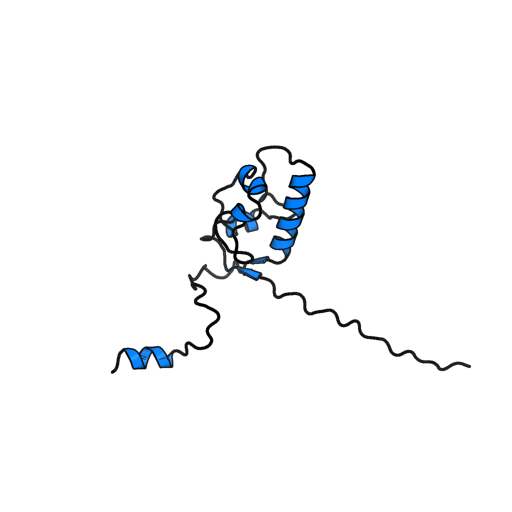2.570 1.00 92.69 80 LEU A CA 1
ATOM 651 C C . LEU A 1 80 ? -7.481 5.857 13.982 1.00 92.69 80 LEU A C 1
ATOM 653 O O . LEU A 1 80 ? -6.943 6.340 14.980 1.00 92.69 80 LEU A O 1
ATOM 657 N N . PHE A 1 81 ? -8.424 4.928 14.060 1.00 93.62 81 PHE A N 1
ATOM 658 C CA . PHE A 1 81 ? -8.689 4.168 15.275 1.00 93.62 81 PHE A CA 1
ATOM 659 C C . PHE A 1 81 ? -7.673 3.032 15.436 1.00 93.62 81 PHE A C 1
ATOM 661 O O . PHE A 1 81 ? -7.132 2.529 14.455 1.00 93.62 81 PHE A O 1
ATOM 668 N N . ALA A 1 82 ? -7.495 2.535 16.662 1.00 94.00 82 ALA A N 1
ATOM 669 C CA . ALA A 1 82 ? -6.540 1.459 16.955 1.00 94.00 82 ALA A CA 1
ATOM 670 C C . ALA A 1 82 ? -6.763 0.178 16.121 1.00 94.00 82 ALA A C 1
ATOM 672 O O . ALA A 1 82 ? -5.829 -0.573 15.857 1.00 94.00 82 ALA A O 1
ATOM 673 N N . TRP A 1 83 ? -7.999 -0.107 15.694 1.00 91.44 83 TRP A N 1
ATOM 674 C CA . TRP A 1 83 ? -8.274 -1.238 14.798 1.00 91.44 83 TRP A CA 1
ATOM 675 C C . TRP A 1 83 ? -7.947 -0.945 13.326 1.00 91.44 83 TRP A C 1
ATOM 677 O O . TRP A 1 83 ? -7.662 -1.878 12.584 1.00 91.44 83 TRP A O 1
ATOM 687 N N . GLU A 1 84 ? -7.980 0.318 12.895 1.00 94.62 84 GLU A N 1
ATOM 688 C CA . GLU A 1 84 ? -7.546 0.741 11.556 1.00 94.62 84 GLU A CA 1
ATOM 689 C C . GLU A 1 84 ? -6.016 0.748 11.477 1.00 94.62 84 GLU A C 1
ATOM 691 O O . GLU A 1 84 ? -5.460 0.298 10.482 1.00 94.62 84 GLU A O 1
ATOM 696 N N . GLU A 1 85 ? -5.329 1.157 12.547 1.00 92.00 85 GLU A N 1
ATOM 697 C CA . GLU A 1 85 ? -3.863 1.086 12.650 1.00 92.00 85 GLU A CA 1
ATOM 698 C C . GLU A 1 85 ? -3.352 -0.352 12.469 1.00 92.00 85 GLU A C 1
ATOM 700 O O . GLU A 1 85 ? -2.434 -0.579 11.686 1.00 92.00 85 GLU A O 1
ATOM 705 N N . LYS A 1 86 ? -4.031 -1.349 13.052 1.00 92.94 86 LYS A N 1
ATOM 706 C CA . LYS A 1 86 ? -3.717 -2.771 12.808 1.00 92.94 86 LYS A CA 1
ATOM 707 C C . LYS A 1 86 ? -3.839 -3.178 11.336 1.00 92.94 86 LYS A C 1
ATOM 709 O O . LYS A 1 86 ? -3.066 -4.003 10.858 1.00 92.94 86 LYS A O 1
ATOM 714 N N . GLN A 1 87 ? -4.804 -2.617 10.603 1.00 93.25 87 GLN A N 1
ATOM 715 C CA . GLN A 1 87 ? -4.926 -2.874 9.164 1.00 93.25 87 GLN A CA 1
ATOM 716 C C . GLN A 1 87 ? -3.790 -2.210 8.379 1.00 93.25 87 GLN A C 1
ATOM 718 O O . GLN A 1 87 ? -3.336 -2.761 7.378 1.00 93.25 87 GLN A O 1
ATOM 723 N N . VAL A 1 88 ? -3.322 -1.038 8.823 1.00 92.12 88 VAL A N 1
ATOM 724 C CA . VAL A 1 88 ? -2.159 -0.368 8.226 1.00 92.12 88 VAL A CA 1
ATOM 725 C C . VAL A 1 88 ? -0.896 -1.189 8.450 1.00 92.12 88 VAL A C 1
ATOM 727 O O . VAL A 1 88 ? -0.135 -1.371 7.508 1.00 92.12 88 VAL A O 1
ATOM 730 N N . GLU A 1 89 ? -0.697 -1.744 9.644 1.00 90.94 89 GLU A N 1
ATOM 731 C CA . GLU A 1 89 ? 0.423 -2.650 9.924 1.00 90.94 89 GLU A CA 1
ATOM 732 C C . GLU A 1 89 ? 0.423 -3.855 8.972 1.00 90.94 89 GLU A C 1
ATOM 734 O O . GLU A 1 89 ? 1.447 -4.165 8.362 1.00 90.94 89 GLU A O 1
ATOM 739 N N . GLU A 1 90 ? -0.734 -4.497 8.772 1.00 91.81 90 GLU A N 1
ATOM 740 C CA . GLU A 1 90 ? -0.874 -5.609 7.825 1.00 91.81 90 GLU A CA 1
ATOM 741 C C . GLU A 1 90 ? -0.548 -5.184 6.383 1.00 91.81 90 GLU A C 1
ATOM 743 O O . GLU A 1 90 ? 0.179 -5.886 5.675 1.00 91.81 90 GLU A O 1
ATOM 748 N N . LEU A 1 91 ? -1.044 -4.021 5.949 1.00 91.06 91 LEU A N 1
ATOM 749 C CA . LEU A 1 91 ? -0.733 -3.458 4.636 1.00 91.06 91 LEU A CA 1
ATOM 750 C C . LEU A 1 91 ? 0.773 -3.197 4.485 1.00 91.06 91 LEU A C 1
ATOM 752 O O . LEU A 1 91 ? 1.368 -3.612 3.492 1.00 91.06 91 LEU A O 1
ATOM 756 N N . CYS A 1 92 ? 1.410 -2.575 5.475 1.00 89.31 92 CYS A N 1
ATOM 757 C CA . CYS A 1 92 ? 2.845 -2.304 5.475 1.00 89.31 92 CYS A CA 1
ATOM 758 C C . CYS A 1 92 ? 3.668 -3.595 5.384 1.00 89.31 92 CYS A C 1
ATOM 760 O O . CYS A 1 92 ? 4.623 -3.654 4.612 1.00 89.31 92 CYS A O 1
ATOM 762 N N . LEU A 1 93 ? 3.281 -4.656 6.097 1.00 87.81 93 LEU A N 1
ATOM 763 C CA . LEU A 1 93 ? 3.940 -5.964 6.003 1.00 87.81 93 LEU A CA 1
ATOM 764 C C . LEU A 1 93 ? 3.818 -6.579 4.602 1.00 87.81 93 LEU A C 1
ATOM 766 O O . LEU A 1 93 ? 4.767 -7.186 4.102 1.00 87.81 93 LEU A O 1
ATOM 770 N N . LEU A 1 94 ? 2.674 -6.416 3.933 1.00 87.88 94 LEU A N 1
ATOM 771 C CA . LEU A 1 94 ? 2.518 -6.856 2.542 1.00 87.88 94 LEU A CA 1
ATOM 772 C C . LEU A 1 94 ? 3.440 -6.071 1.605 1.00 87.88 94 LEU A C 1
ATOM 774 O O . LEU A 1 94 ? 4.074 -6.671 0.739 1.00 87.88 94 LEU A O 1
ATOM 778 N N . LEU A 1 95 ? 3.539 -4.757 1.806 1.00 87.19 95 LEU A N 1
ATOM 779 C CA . LEU A 1 95 ? 4.359 -3.856 0.999 1.00 87.19 95 LEU A CA 1
ATOM 780 C C . LEU A 1 95 ? 5.866 -4.039 1.224 1.00 87.19 95 LEU A C 1
ATOM 782 O O . LEU A 1 95 ? 6.639 -3.876 0.287 1.00 87.19 95 LEU A O 1
ATOM 786 N N . GLN A 1 96 ? 6.302 -4.442 2.420 1.00 83.31 96 GLN A N 1
ATOM 787 C CA . GLN A 1 96 ? 7.708 -4.786 2.693 1.00 83.31 96 GLN A CA 1
ATOM 788 C C . GLN A 1 96 ? 8.211 -5.960 1.839 1.00 83.31 96 GLN A C 1
ATOM 790 O O . GLN A 1 96 ? 9.404 -6.065 1.573 1.00 83.31 96 GLN A O 1
ATOM 795 N N . ASN A 1 97 ? 7.303 -6.832 1.394 1.00 80.69 97 ASN A N 1
ATOM 796 C CA . ASN A 1 97 ? 7.617 -7.974 0.533 1.00 80.69 97 ASN A CA 1
ATOM 797 C C . ASN A 1 97 ? 7.518 -7.646 -0.969 1.00 80.69 97 ASN A C 1
ATOM 799 O O . ASN A 1 97 ? 7.671 -8.538 -1.811 1.00 80.69 97 ASN A O 1
ATOM 803 N N . VAL A 1 98 ? 7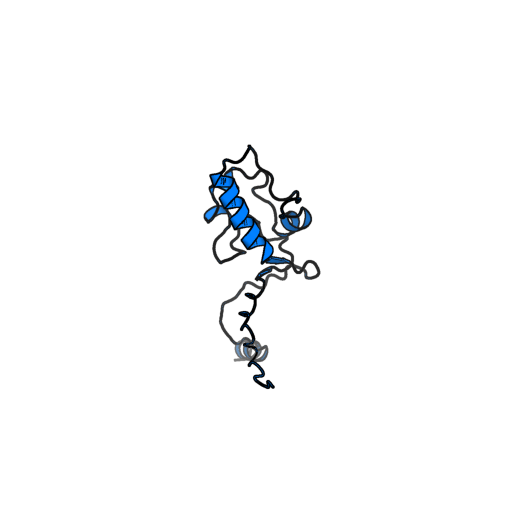.225 -6.389 -1.312 1.00 81.69 98 VAL A N 1
ATOM 804 C CA . VAL A 1 98 ? 7.176 -5.894 -2.688 1.00 81.69 98 VAL A CA 1
ATOM 805 C C . VAL A 1 98 ? 8.516 -5.260 -3.031 1.00 81.69 98 VAL A C 1
ATOM 807 O O . VAL A 1 98 ? 9.054 -4.446 -2.284 1.00 81.69 98 VAL A O 1
ATOM 810 N N . THR A 1 99 ? 9.042 -5.596 -4.202 1.00 77.50 99 THR A N 1
ATOM 811 C CA . THR A 1 99 ? 10.167 -4.876 -4.803 1.00 77.50 99 THR A CA 1
ATOM 812 C C . THR A 1 99 ? 9.741 -4.396 -6.182 1.00 77.50 99 THR A C 1
ATOM 814 O O . THR A 1 99 ? 9.239 -5.192 -6.976 1.00 77.50 99 THR A O 1
ATOM 817 N N . LEU A 1 100 ? 9.928 -3.102 -6.445 1.00 76.44 100 LEU A N 1
ATOM 818 C CA . LEU A 1 100 ? 9.678 -2.492 -7.749 1.00 76.44 100 LEU A CA 1
ATOM 819 C C . LEU A 1 100 ? 10.967 -2.455 -8.563 1.00 76.44 100 LEU A C 1
ATOM 821 O O . LEU A 1 100 ? 12.000 -1.991 -8.075 1.00 76.44 100 LEU A O 1
ATOM 825 N N . GLN A 1 101 ? 10.901 -2.922 -9.805 1.00 71.81 101 GLN A N 1
ATOM 826 C CA . GLN A 1 101 ? 11.983 -2.776 -10.773 1.00 71.81 101 GLN A CA 1
ATOM 827 C C . GLN A 1 101 ? 11.846 -1.445 -11.511 1.00 71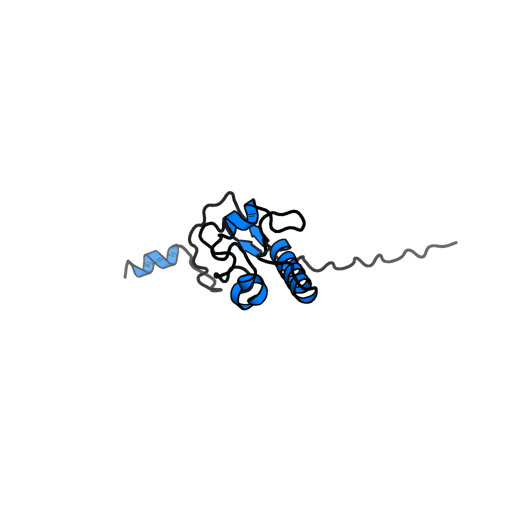.81 101 GLN A C 1
ATOM 829 O O . GLN A 1 101 ? 11.405 -1.386 -12.653 1.00 71.81 101 GLN A O 1
ATOM 834 N N . VAL A 1 102 ? 12.249 -0.367 -10.836 1.00 64.19 102 VAL A N 1
ATOM 835 C CA . VAL A 1 102 ? 12.138 1.016 -11.335 1.00 64.19 102 VAL A CA 1
ATOM 836 C C . VAL A 1 102 ? 12.908 1.252 -12.645 1.00 64.19 102 VAL A C 1
ATOM 838 O O . VAL A 1 102 ? 12.506 2.106 -13.433 1.00 64.19 102 VAL A O 1
ATOM 841 N N . ASP A 1 103 ? 13.971 0.484 -12.891 1.00 59.56 103 ASP A N 1
ATOM 842 C CA . ASP A 1 103 ? 14.817 0.601 -14.087 1.00 59.56 103 ASP A CA 1
ATOM 843 C C . ASP A 1 103 ? 14.212 -0.049 -15.346 1.00 59.56 103 ASP A C 1
ATOM 845 O O . ASP A 1 103 ? 14.719 0.164 -16.446 1.00 59.56 103 ASP A O 1
ATOM 849 N N . ASN A 1 104 ? 13.128 -0.819 -15.206 1.00 57.38 104 ASN A N 1
ATOM 850 C CA . ASN A 1 104 ? 12.425 -1.441 -16.325 1.00 57.38 104 ASN A CA 1
ATOM 851 C C . ASN A 1 104 ? 11.128 -0.671 -16.615 1.00 57.38 104 ASN A C 1
ATOM 853 O O . ASN A 1 104 ? 10.363 -0.344 -15.709 1.00 57.38 104 ASN A O 1
ATOM 857 N N . GLU A 1 105 ? 10.860 -0.339 -17.879 1.00 51.56 105 GLU A N 1
ATOM 858 C CA . GLU A 1 105 ? 9.545 0.192 -18.256 1.00 51.56 105 GLU A CA 1
ATOM 859 C C . GLU A 1 105 ? 8.461 -0.881 -18.048 1.00 51.56 105 GLU A C 1
ATOM 861 O O . GLU A 1 105 ? 8.767 -2.065 -18.136 1.00 51.56 105 GLU A O 1
ATOM 866 N N . ASP A 1 106 ? 7.221 -0.466 -17.743 1.00 52.66 106 ASP A N 1
ATOM 867 C CA . ASP A 1 106 ? 6.062 -1.355 -17.572 1.00 52.66 106 ASP A CA 1
ATOM 868 C C . ASP A 1 106 ? 5.770 -1.919 -18.967 1.00 52.66 106 ASP A C 1
ATOM 870 O O . ASP A 1 106 ? 5.037 -1.319 -19.762 1.00 52.66 106 ASP A O 1
ATOM 874 N N . ILE A 1 107 ? 6.406 -3.032 -19.317 1.00 45.62 107 ILE A N 1
ATOM 875 C CA . ILE A 1 107 ? 6.067 -3.745 -20.535 1.00 45.62 107 ILE A CA 1
ATOM 876 C C . ILE A 1 107 ? 4.822 -4.520 -20.142 1.00 45.62 107 ILE A C 1
ATOM 878 O O . ILE A 1 107 ? 4.870 -5.336 -19.233 1.00 45.62 107 ILE A O 1
ATOM 882 N N . TRP A 1 108 ? 3.690 -4.261 -20.798 1.00 40.25 108 TRP A N 1
ATOM 883 C CA . TRP A 1 108 ? 2.434 -4.979 -20.566 1.00 40.25 108 TRP A CA 1
ATOM 884 C C . TRP A 1 108 ? 2.571 -6.474 -20.910 1.00 40.25 108 TRP A C 1
ATOM 886 O O . TRP A 1 108 ? 2.007 -6.966 -21.887 1.00 40.25 108 TRP A O 1
ATOM 896 N N . LEU A 1 109 ? 3.296 -7.235 -20.099 1.00 38.75 109 LEU A N 1
ATOM 897 C CA . LEU A 1 109 ? 3.150 -8.666 -19.983 1.00 38.75 109 LEU A CA 1
ATOM 898 C C . LEU A 1 109 ? 1.909 -8.864 -19.130 1.00 38.75 109 LEU A C 1
ATOM 900 O O . LEU A 1 109 ? 1.963 -9.049 -17.914 1.00 38.75 109 LEU A O 1
ATOM 904 N N . TRP A 1 110 ? 0.758 -8.829 -19.809 1.00 40.25 110 TRP A N 1
ATOM 905 C CA . TRP A 1 110 ? -0.394 -9.604 -19.376 1.00 40.25 110 TRP A CA 1
ATOM 906 C C . TRP A 1 110 ? 0.164 -10.921 -18.870 1.00 40.25 110 TRP A C 1
ATOM 908 O O . TRP A 1 110 ? 0.812 -11.651 -19.622 1.00 40.25 110 TRP A O 1
ATOM 918 N N . THR A 1 111 ? 0.008 -11.168 -17.577 1.00 40.09 111 THR A N 1
ATOM 919 C CA . THR A 1 111 ? 0.372 -12.422 -16.942 1.00 40.09 111 THR A CA 1
ATOM 920 C C . THR A 1 111 ? -0.585 -13.455 -17.525 1.00 40.09 111 THR A C 1
ATOM 922 O O . THR A 1 111 ? -1.611 -13.792 -16.938 1.00 40.09 111 THR A O 1
ATOM 925 N N . LEU A 1 112 ? -0.291 -13.890 -18.752 1.00 38.28 112 LEU A N 1
ATOM 926 C CA . LEU A 1 112 ? -0.952 -14.980 -19.427 1.00 38.28 112 LEU A CA 1
ATOM 927 C C . LEU A 1 112 ? -0.448 -16.232 -18.742 1.00 38.28 112 LEU A C 1
ATOM 929 O O . LEU A 1 112 ? 0.489 -16.874 -19.190 1.00 38.28 112 LEU A O 1
ATOM 933 N N . GLU A 1 113 ? -1.107 -16.501 -17.626 1.00 35.84 113 GLU A N 1
ATOM 934 C CA . GLU A 1 113 ? -1.250 -17.804 -17.028 1.00 35.84 113 GLU A CA 1
ATOM 935 C C . GLU A 1 113 ? 0.027 -18.530 -16.608 1.00 35.84 113 GLU A C 1
ATOM 937 O O . GLU A 1 113 ? 1.121 -18.479 -17.157 1.00 35.84 113 GLU A O 1
ATOM 942 N N . LYS A 1 114 ? -0.184 -19.363 -15.606 1.00 43.53 114 LYS A N 1
ATOM 943 C CA . LYS A 1 114 ? 0.649 -20.507 -15.284 1.00 43.53 114 LYS A CA 1
ATOM 944 C C . LYS A 1 114 ? 0.578 -21.551 -16.414 1.00 43.53 114 LYS A C 1
ATOM 946 O O . LYS A 1 114 ? 0.167 -22.679 -16.162 1.00 43.53 114 LYS A O 1
ATOM 951 N N . SER A 1 115 ? 0.943 -21.203 -17.644 1.00 43.53 115 SER A N 1
ATOM 952 C CA . SER A 1 115 ? 1.083 -22.166 -18.732 1.00 43.53 115 SER A CA 1
ATOM 953 C C . SER A 1 115 ? 2.504 -22.107 -19.280 1.00 43.53 115 SER A C 1
ATOM 955 O O . SER A 1 115 ? 2.964 -21.152 -19.899 1.00 43.53 115 SER A O 1
ATOM 957 N N . ASN A 1 116 ? 3.245 -23.154 -18.941 1.00 48.75 116 ASN A N 1
ATOM 958 C CA . ASN A 1 116 ? 4.526 -23.462 -19.537 1.00 48.75 116 ASN A CA 1
ATOM 959 C C . ASN A 1 116 ? 4.392 -23.507 -21.068 1.00 48.75 116 ASN A C 1
ATOM 961 O O . ASN A 1 116 ? 3.522 -24.198 -21.593 1.00 48.75 116 ASN A O 1
ATOM 965 N N . VAL A 1 117 ? 5.377 -22.893 -21.727 1.00 44.94 117 VAL A N 1
ATOM 966 C CA . VAL A 1 117 ? 5.745 -23.008 -23.147 1.00 44.94 117 VAL A CA 1
ATOM 967 C C . VAL A 1 117 ? 5.016 -22.074 -24.117 1.00 44.94 117 VAL A C 1
ATOM 969 O O . VAL A 1 117 ? 4.051 -22.449 -24.769 1.00 44.94 117 VAL A O 1
ATOM 972 N N . TYR A 1 118 ? 5.654 -20.935 -24.394 1.00 41.22 118 TYR A N 1
ATOM 973 C CA . TYR A 1 118 ? 5.665 -20.374 -25.746 1.00 41.22 118 TYR A CA 1
ATOM 974 C C . TYR A 1 118 ? 7.115 -20.201 -26.201 1.00 41.22 118 TYR A C 1
ATOM 976 O O . TYR A 1 118 ? 7.784 -19.213 -25.917 1.00 41.22 118 TYR A O 1
ATOM 984 N N . SER A 1 119 ? 7.623 -21.221 -26.895 1.00 52.28 119 SER A N 1
ATOM 985 C CA . SER A 1 119 ? 8.824 -21.089 -27.719 1.00 52.28 119 SER A CA 1
ATOM 986 C C . SER A 1 119 ? 8.437 -20.377 -29.014 1.00 52.28 119 SER A C 1
ATOM 988 O O . SER A 1 119 ? 7.465 -20.767 -29.665 1.00 52.28 119 SER A O 1
ATOM 990 N N . VAL A 1 120 ? 9.230 -19.378 -29.415 1.00 47.38 120 VAL A N 1
ATOM 991 C CA . VAL A 1 120 ? 9.121 -18.569 -30.653 1.00 47.38 120 VAL A CA 1
ATOM 992 C C . VAL A 1 120 ? 8.940 -19.426 -31.922 1.00 47.38 120 VAL A C 1
ATOM 994 O O . VAL A 1 120 ? 8.451 -18.958 -32.947 1.00 47.38 120 VAL A O 1
ATOM 997 N N . ARG A 1 121 ? 9.244 -20.725 -31.845 1.00 47.16 121 ARG A N 1
ATOM 998 C CA . ARG A 1 121 ? 9.031 -21.706 -32.910 1.00 47.16 121 ARG A CA 1
ATOM 999 C C . ARG A 1 121 ? 7.560 -22.074 -33.167 1.00 47.16 121 ARG A C 1
ATOM 1001 O O . ARG A 1 121 ? 7.250 -22.512 -34.267 1.00 47.16 121 ARG A O 1
ATOM 1008 N N . SER A 1 122 ? 6.657 -21.888 -32.200 1.00 52.19 122 SER A N 1
ATOM 1009 C CA . SER A 1 122 ? 5.234 -22.246 -32.349 1.00 52.19 122 SER A CA 1
ATOM 1010 C C . SER A 1 122 ? 4.430 -21.224 -33.158 1.00 52.19 122 SER A C 1
ATOM 1012 O O . SER A 1 122 ? 3.471 -21.601 -33.823 1.00 52.19 122 SER A O 1
ATOM 1014 N N . ALA A 1 123 ? 4.813 -19.942 -33.129 1.00 52.84 123 ALA A N 1
ATOM 1015 C CA . ALA A 1 123 ? 4.076 -18.881 -33.821 1.00 52.84 123 ALA A CA 1
ATOM 1016 C C . ALA A 1 123 ? 4.243 -18.946 -35.350 1.00 52.84 123 ALA A C 1
ATOM 1018 O O . ALA A 1 123 ? 3.315 -18.630 -36.089 1.00 52.84 123 ALA A O 1
ATOM 1019 N N . TYR A 1 124 ? 5.394 -19.421 -35.836 1.00 57.38 124 TYR A N 1
ATOM 1020 C CA . TYR A 1 124 ? 5.638 -19.534 -37.277 1.00 57.38 124 TYR A CA 1
ATOM 1021 C C . TYR A 1 124 ? 4.790 -20.622 -37.948 1.00 57.38 124 TYR A C 1
ATOM 1023 O O . TYR A 1 124 ? 4.325 -20.418 -39.066 1.00 57.38 124 TYR A O 1
ATOM 1031 N N . ASN A 1 125 ? 4.505 -21.730 -37.256 1.00 55.97 125 ASN A N 1
ATOM 1032 C CA . ASN A 1 125 ? 3.729 -22.836 -37.827 1.00 55.97 125 ASN A CA 1
ATOM 1033 C C . ASN A 1 125 ? 2.235 -22.519 -38.005 1.00 55.97 125 ASN A C 1
ATOM 1035 O O . ASN A 1 125 ? 1.563 -23.209 -38.762 1.00 55.97 125 ASN A O 1
ATOM 1039 N N . PHE A 1 126 ? 1.706 -21.492 -37.334 1.00 56.94 126 PHE A N 1
ATOM 1040 C CA . PHE A 1 126 ? 0.295 -21.110 -37.472 1.00 56.94 126 PHE A CA 1
ATOM 1041 C C . PHE A 1 126 ? 0.046 -20.183 -38.670 1.00 56.94 126 PHE A C 1
ATOM 1043 O O . PHE A 1 126 ? -1.059 -20.127 -39.194 1.00 56.94 126 PHE A O 1
ATOM 1050 N N . LEU A 1 127 ? 1.080 -19.465 -39.119 1.00 56.66 127 LEU A N 1
ATOM 1051 C CA . LEU A 1 127 ? 0.998 -18.552 -40.263 1.00 56.66 127 LEU A CA 1
ATOM 1052 C C . LEU A 1 127 ? 1.368 -19.214 -41.596 1.00 56.66 127 LEU A C 1
ATOM 1054 O O . LEU A 1 127 ? 1.236 -18.580 -42.638 1.00 56.66 127 LEU A O 1
ATOM 1058 N N . THR A 1 128 ? 1.866 -20.453 -41.574 1.00 52.03 128 THR A N 1
ATOM 1059 C CA . THR A 1 128 ? 2.389 -21.136 -42.770 1.00 52.03 128 THR A CA 1
ATOM 1060 C C . THR A 1 128 ? 1.724 -22.477 -43.086 1.00 52.03 128 THR A C 1
ATOM 1062 O O . THR A 1 128 ? 2.282 -23.238 -43.875 1.00 52.03 128 THR A O 1
ATOM 1065 N N . SER A 1 129 ? 0.533 -22.760 -42.542 1.00 49.03 129 SER A N 1
ATOM 1066 C CA . SER A 1 129 ? -0.284 -23.892 -43.011 1.00 49.03 129 SER A CA 1
ATOM 1067 C C . SER A 1 129 ? -1.435 -23.463 -43.905 1.00 49.03 129 SER A C 1
ATOM 1069 O O . SER A 1 129 ? -1.958 -22.345 -43.716 1.00 49.03 129 SER A O 1
#

Radius of gyration: 21.85 Å; chains: 1; bounding box: 51×47×74 Å

pLDDT: mean 72.65, std 20.78, range [35.84, 95.0]

Organism: Medicago truncatula (NCBI:txid3880)

Sequence (129 aa):
MTGGSATKQAKFEAPRPPNKLVENGKHIYFWSDAWVGGVSFRERFSRLFELSMSKRVSVFDMFQLGWGENGEALKWRQRLFAWEEKQVEELCLLLQNVTLQVDNEDIWLWTLEKSNVYSVRSAYNFLTS